Protein AF-A0A0C2BU11-F1 (afdb_monomer)

InterPro domains:
  IPR055119 Abnormal cell migration protein 18-like, fibronectin type I domain [PF23003] (8-68)

Organism: NCBI:txid51022

Radius of gyration: 15.93 Å; Cα contacts (8 Å, |Δi|>4): 130; chains: 1; bounding box: 50×20×38 Å

Mean predicted aligned error: 7.12 Å

Solvent-accessible surface area (backbone atoms only — not comparable to full-atom values): 4890 Å² total; per-residue (Å²): 135,83,82,76,72,77,78,66,56,34,74,57,99,88,43,80,37,48,69,69,39,70,50,75,46,94,86,29,37,30,32,33,25,45,61,47,96,88,60,52,62,48,75,46,78,60,29,31,40,47,96,90,66,50,79,32,36,71,85,40,76,47,73,61,86,92,44,78,46,69,40,76,63,81,86,77,112

Structure (mmCIF, N/CA/C/O backbone):
data_AF-A0A0C2BU11-F1
#
_entry.id   AF-A0A0C2BU11-F1
#
loop_
_atom_site.group_PDB
_atom_site.id
_atom_site.type_symbol
_atom_site.label_atom_id
_atom_site.label_alt_id
_atom_site.label_comp_id
_atom_site.label_asym_id
_atom_site.label_entity_id
_atom_site.label_seq_id
_atom_site.pdbx_PDB_ins_code
_atom_site.Cartn_x
_atom_site.Cartn_y
_atom_site.Cartn_z
_atom_site.occupancy
_atom_site.B_iso_or_equiv
_atom_site.auth_seq_id
_atom_site.auth_comp_id
_atom_site.auth_asym_id
_atom_site.auth_atom_id
_atom_site.pdbx_PDB_model_num
ATOM 1 N N . MET A 1 1 ? 31.316 -2.901 -20.206 1.00 39.72 1 MET A N 1
ATOM 2 C CA . MET A 1 1 ? 29.990 -2.284 -20.415 1.00 39.72 1 MET A CA 1
ATOM 3 C C . MET A 1 1 ? 29.183 -2.546 -19.157 1.00 39.72 1 MET A C 1
ATOM 5 O O . MET A 1 1 ? 28.802 -3.684 -18.925 1.00 39.72 1 MET A O 1
ATOM 9 N N . ALA A 1 2 ? 29.055 -1.556 -18.275 1.00 48.41 2 ALA A N 1
ATOM 10 C CA . ALA A 1 2 ? 28.231 -1.699 -17.080 1.00 48.41 2 ALA A CA 1
ATOM 11 C C . ALA A 1 2 ? 26.767 -1.537 -17.501 1.00 48.41 2 ALA A C 1
ATOM 13 O O . ALA A 1 2 ? 26.381 -0.481 -17.998 1.00 48.41 2 ALA A O 1
ATOM 14 N N . LEU A 1 3 ? 25.970 -2.593 -17.344 1.00 51.56 3 LEU A N 1
ATOM 15 C CA . LEU A 1 3 ? 24.517 -2.499 -17.411 1.00 51.56 3 LEU A CA 1
ATOM 16 C C . LEU A 1 3 ? 24.074 -1.729 -16.162 1.00 51.56 3 LEU A C 1
ATOM 18 O O . LEU A 1 3 ? 23.832 -2.319 -15.111 1.00 51.56 3 LEU A O 1
ATOM 22 N N . CYS A 1 4 ? 24.023 -0.399 -16.244 1.00 51.19 4 CYS A N 1
ATOM 23 C CA . CYS A 1 4 ? 23.216 0.378 -15.314 1.00 51.19 4 CYS A CA 1
ATOM 24 C C . CYS A 1 4 ? 21.765 -0.022 -15.576 1.00 51.19 4 CYS A C 1
ATOM 26 O O . CYS A 1 4 ? 21.104 0.553 -16.437 1.00 51.19 4 CYS A O 1
ATOM 28 N N . SER A 1 5 ? 21.282 -1.044 -14.870 1.00 56.12 5 SER A N 1
ATOM 29 C CA . SER A 1 5 ? 19.853 -1.289 -14.748 1.00 56.12 5 SER A CA 1
ATOM 30 C C . SER A 1 5 ? 19.252 -0.002 -14.203 1.00 56.12 5 SER A C 1
ATOM 32 O O . SER A 1 5 ? 19.461 0.334 -13.036 1.00 56.12 5 SER A O 1
ATOM 34 N N . PHE A 1 6 ? 18.568 0.763 -15.053 1.00 58.69 6 PHE A N 1
ATOM 35 C CA . PHE A 1 6 ? 17.717 1.847 -14.593 1.00 58.69 6 PHE A CA 1
ATOM 36 C C . PHE A 1 6 ? 16.665 1.181 -13.715 1.00 58.69 6 PHE A C 1
ATOM 38 O O . PHE A 1 6 ? 15.733 0.567 -14.223 1.00 58.69 6 PHE A O 1
ATOM 45 N N . ALA A 1 7 ? 16.881 1.185 -12.399 1.00 62.69 7 ALA A N 1
ATOM 46 C CA . ALA A 1 7 ? 15.921 0.632 -11.466 1.00 62.69 7 ALA A CA 1
ATOM 47 C C . ALA A 1 7 ? 14.632 1.437 -11.634 1.00 62.69 7 ALA A C 1
ATOM 49 O O . ALA A 1 7 ? 14.559 2.603 -11.238 1.00 62.69 7 ALA A O 1
ATOM 50 N N . THR A 1 8 ? 13.642 0.837 -12.289 1.00 80.00 8 THR A N 1
ATOM 51 C CA . THR A 1 8 ? 12.306 1.400 -12.387 1.00 80.00 8 THR A CA 1
ATOM 52 C C . THR A 1 8 ? 11.726 1.450 -10.979 1.00 80.00 8 THR A C 1
ATOM 54 O O . THR A 1 8 ? 11.886 0.523 -10.183 1.00 80.00 8 THR A O 1
ATOM 57 N N . ALA A 1 9 ? 11.112 2.577 -10.641 1.00 89.44 9 ALA A N 1
ATOM 58 C CA . ALA A 1 9 ? 10.535 2.831 -9.330 1.00 89.44 9 ALA A CA 1
ATOM 59 C C . ALA A 1 9 ? 9.253 3.638 -9.512 1.00 89.44 9 ALA A C 1
ATOM 61 O O . ALA A 1 9 ? 9.215 4.546 -10.347 1.00 89.44 9 ALA A O 1
ATOM 62 N N . CYS A 1 10 ? 8.231 3.354 -8.706 1.00 92.94 10 CYS A N 1
ATOM 63 C CA . CYS A 1 10 ? 7.110 4.275 -8.608 1.00 92.94 10 CYS A CA 1
ATOM 64 C C . CYS A 1 10 ? 7.558 5.537 -7.885 1.00 92.94 10 CYS A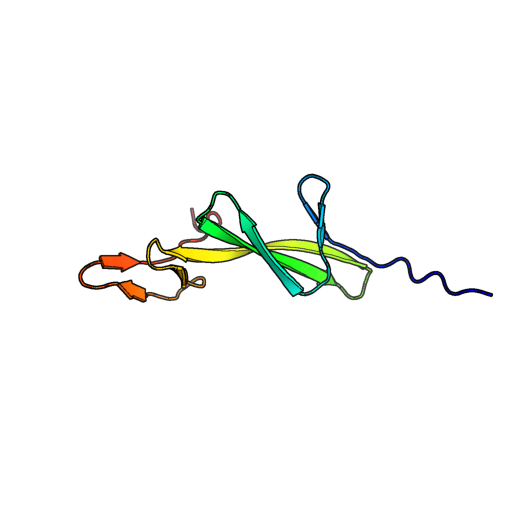 C 1
ATOM 66 O O . CYS A 1 10 ? 8.230 5.451 -6.858 1.00 92.94 10 CYS A O 1
ATOM 68 N N . VAL A 1 11 ? 7.148 6.698 -8.388 1.00 92.88 11 VAL A N 1
ATOM 69 C CA . VAL A 1 11 ? 7.400 7.977 -7.722 1.00 92.88 11 VAL A CA 1
ATOM 70 C C . VAL A 1 11 ? 6.086 8.517 -7.178 1.00 92.88 11 VAL A C 1
ATOM 72 O O . VAL A 1 11 ? 5.197 8.896 -7.937 1.00 92.88 11 VAL A O 1
ATOM 75 N N . HIS A 1 12 ? 5.951 8.573 -5.855 1.00 90.00 12 HIS A N 1
ATOM 76 C CA . HIS A 1 12 ? 4.782 9.155 -5.200 1.00 90.00 12 HIS A CA 1
ATOM 77 C C . HIS A 1 12 ? 5.227 10.249 -4.233 1.00 90.00 12 HIS A C 1
ATOM 79 O O . HIS A 1 12 ? 5.989 9.988 -3.311 1.00 90.00 12 HIS A O 1
ATOM 85 N N . LYS A 1 13 ? 4.763 11.489 -4.453 1.00 89.94 13 LYS A N 1
ATOM 86 C CA . LYS A 1 13 ? 5.136 12.673 -3.650 1.00 89.94 13 LYS A CA 1
ATOM 87 C C . LYS A 1 13 ? 6.654 12.885 -3.489 1.00 89.94 13 LYS A C 1
ATOM 89 O O . LYS A 1 13 ? 7.107 13.375 -2.464 1.00 89.94 13 LYS A O 1
ATOM 94 N N . GLY A 1 14 ? 7.432 12.532 -4.511 1.00 90.44 14 GLY A N 1
ATOM 95 C CA . GLY A 1 14 ? 8.894 12.657 -4.498 1.00 90.44 14 GLY A CA 1
ATOM 96 C C . GLY A 1 14 ? 9.631 11.470 -3.869 1.00 90.44 14 GLY A C 1
ATOM 97 O O . GLY A 1 14 ? 10.847 11.380 -4.016 1.00 90.44 14 GLY A O 1
ATOM 98 N N . GLU A 1 15 ? 8.921 10.527 -3.248 1.00 92.50 15 GLU A N 1
ATOM 99 C CA . GLU A 1 15 ? 9.500 9.286 -2.730 1.00 92.50 15 GLU A CA 1
ATOM 100 C C . GLU A 1 15 ? 9.486 8.181 -3.790 1.00 92.50 15 GLU A C 1
ATOM 102 O O . GLU A 1 15 ? 8.582 8.115 -4.629 1.00 92.50 15 GLU A O 1
ATOM 107 N N . LYS A 1 16 ? 10.505 7.316 -3.753 1.00 93.31 16 LYS A N 1
ATOM 108 C CA . LYS A 1 16 ? 10.683 6.197 -4.686 1.00 93.31 16 LYS A CA 1
ATOM 109 C C . LYS A 1 16 ? 10.314 4.878 -4.014 1.00 93.31 16 LYS A C 1
ATOM 111 O O . LYS A 1 16 ? 10.850 4.564 -2.957 1.00 93.31 16 LYS A O 1
ATOM 116 N N . PHE A 1 17 ? 9.479 4.089 -4.682 1.00 94.81 17 PHE A N 1
ATOM 117 C CA . PHE A 1 17 ? 8.994 2.788 -4.221 1.00 94.81 17 PHE A CA 1
ATOM 118 C C . PHE A 1 17 ? 9.339 1.698 -5.240 1.00 94.81 17 PHE A C 1
ATOM 120 O O . PHE A 1 17 ? 9.267 1.925 -6.451 1.00 94.81 17 PHE A O 1
ATOM 127 N N . LYS A 1 18 ? 9.716 0.515 -4.757 1.00 95.12 18 LYS A N 1
ATOM 128 C CA . LYS A 1 18 ? 10.011 -0.671 -5.571 1.00 95.12 18 LYS A CA 1
ATOM 129 C C . LYS A 1 18 ? 8.720 -1.370 -5.999 1.00 95.12 18 LYS A C 1
ATOM 131 O O . LYS A 1 18 ? 7.662 -1.156 -5.406 1.00 95.12 18 LYS A O 1
ATOM 136 N N . ASP A 1 19 ? 8.80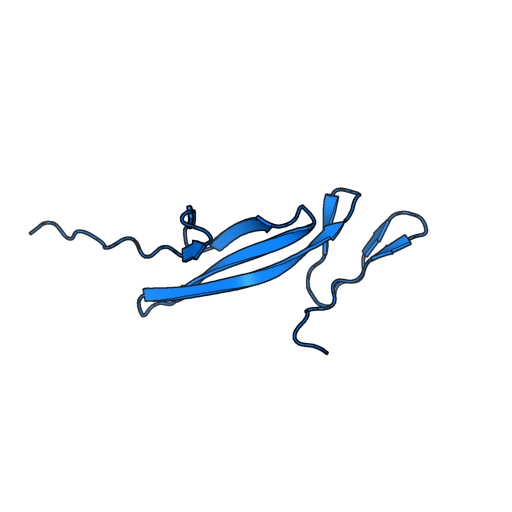0 -2.226 -7.021 1.00 95.00 19 ASP A N 1
ATOM 137 C CA . ASP A 1 19 ? 7.648 -3.045 -7.421 1.00 95.00 19 ASP A CA 1
ATOM 138 C C . ASP A 1 19 ? 7.139 -3.869 -6.236 1.00 95.00 19 ASP A C 1
ATOM 140 O O . ASP A 1 19 ? 7.904 -4.558 -5.564 1.00 95.00 19 ASP A O 1
ATOM 144 N N . GLY A 1 20 ? 5.834 -3.799 -5.992 1.00 94.12 20 GLY A N 1
ATOM 145 C CA . GLY A 1 20 ? 5.188 -4.517 -4.904 1.00 94.12 20 GLY A CA 1
ATOM 146 C C . GLY A 1 20 ? 5.164 -3.785 -3.564 1.00 94.12 20 GLY A C 1
ATOM 147 O O . GLY A 1 20 ? 4.364 -4.193 -2.722 1.00 94.12 20 GLY A O 1
ATOM 148 N N . ASP A 1 21 ? 5.936 -2.707 -3.384 1.00 96.56 21 ASP A N 1
ATOM 149 C CA . ASP A 1 21 ? 5.926 -1.925 -2.146 1.00 96.56 21 ASP A CA 1
ATOM 150 C C . ASP A 1 21 ? 4.517 -1.427 -1.826 1.00 96.56 21 ASP A C 1
ATOM 152 O O . ASP A 1 21 ? 3.772 -0.980 -2.710 1.00 96.56 21 ASP A O 1
ATOM 156 N N . THR A 1 22 ? 4.176 -1.470 -0.538 1.00 95.19 22 THR A N 1
ATOM 157 C CA . THR A 1 22 ? 2.911 -0.961 -0.011 1.00 95.19 22 THR A CA 1
ATOM 158 C C . THR A 1 22 ? 3.140 0.027 1.118 1.00 95.19 22 THR A C 1
ATOM 160 O O . THR A 1 22 ? 3.951 -0.229 2.005 1.00 95.19 22 THR A O 1
ATOM 163 N N . TRP A 1 23 ? 2.387 1.123 1.124 1.00 94.56 23 TRP A N 1
ATOM 164 C CA . TRP A 1 23 ? 2.481 2.157 2.156 1.00 94.56 23 TRP A CA 1
ATOM 165 C C . TRP A 1 23 ? 1.111 2.740 2.487 1.00 94.56 23 TRP A C 1
ATOM 167 O O . TRP A 1 23 ? 0.174 2.668 1.691 1.00 94.56 23 TRP A O 1
ATOM 177 N N . VAL A 1 24 ? 0.990 3.323 3.681 1.00 92.00 24 VAL A N 1
ATOM 178 C CA . VAL A 1 24 ? -0.249 3.956 4.142 1.00 92.00 24 VAL A CA 1
ATOM 179 C C . VAL A 1 24 ? -0.221 5.446 3.813 1.00 92.00 24 VAL A C 1
ATOM 181 O O . VAL A 1 24 ? 0.704 6.156 4.198 1.00 92.00 24 VAL A O 1
ATOM 184 N N . VAL A 1 25 ? -1.259 5.943 3.141 1.00 91.06 25 VAL A N 1
ATOM 185 C CA . VAL A 1 25 ? -1.476 7.372 2.888 1.00 91.06 25 VAL A CA 1
ATOM 186 C C . VAL A 1 25 ? -2.708 7.866 3.638 1.00 91.06 25 VAL A C 1
ATOM 188 O O . VAL A 1 25 ? -3.703 7.154 3.776 1.00 91.06 25 VAL A O 1
ATOM 191 N N . ARG A 1 26 ? -2.648 9.112 4.128 1.00 88.25 26 ARG A N 1
ATOM 192 C CA . ARG A 1 26 ? -3.726 9.736 4.924 1.00 88.25 26 ARG A CA 1
ATOM 193 C C . ARG A 1 26 ? -4.156 8.882 6.131 1.00 88.25 26 ARG A C 1
ATOM 195 O O . ARG A 1 26 ? -5.325 8.880 6.497 1.00 88.25 26 ARG A O 1
ATOM 202 N N . SER A 1 27 ? -3.212 8.128 6.701 1.00 86.94 27 SER A N 1
ATOM 203 C CA . SER A 1 27 ? -3.394 7.222 7.848 1.00 86.94 27 SER A CA 1
ATOM 204 C C . SER A 1 27 ? -4.351 6.042 7.636 1.00 86.94 27 SER A C 1
ATOM 206 O O . SER A 1 27 ? -4.499 5.226 8.540 1.00 86.94 27 SER A O 1
ATOM 208 N N . THR A 1 28 ? -4.968 5.913 6.459 1.00 88.56 28 THR A N 1
ATOM 209 C CA . THR A 1 28 ? -6.043 4.942 6.219 1.00 88.56 28 THR A CA 1
ATOM 210 C C . THR A 1 28 ? -5.884 4.170 4.921 1.00 88.56 28 THR A C 1
ATOM 212 O O . THR A 1 28 ? -6.135 2.977 4.918 1.00 88.56 28 THR A O 1
ATOM 215 N N . PHE A 1 29 ? -5.463 4.766 3.808 1.00 91.19 29 PHE A N 1
ATOM 216 C CA . PHE A 1 29 ? -5.447 4.055 2.526 1.00 91.19 29 PHE A CA 1
ATOM 217 C C . PHE A 1 29 ? -4.131 3.318 2.316 1.00 91.19 29 PHE A C 1
ATOM 219 O O . PHE A 1 29 ? -3.066 3.917 2.420 1.00 91.19 29 PHE A O 1
ATOM 226 N N . VAL A 1 30 ? -4.202 2.037 1.963 1.00 93.06 30 VAL A N 1
ATOM 227 C CA . VAL A 1 30 ? -3.033 1.237 1.594 1.00 93.06 30 VAL A CA 1
ATOM 228 C C . VAL A 1 30 ? -2.818 1.372 0.093 1.00 93.06 30 VAL A C 1
ATOM 230 O O . VAL A 1 30 ? -3.638 0.926 -0.709 1.00 93.06 30 VAL A O 1
ATOM 233 N N . MET A 1 31 ? -1.723 2.014 -0.289 1.00 94.19 31 MET A N 1
ATOM 234 C CA . MET A 1 31 ? -1.266 2.143 -1.669 1.00 94.19 31 MET A CA 1
ATOM 235 C C . MET A 1 31 ? -0.286 1.030 -2.020 1.00 94.19 31 MET A C 1
ATOM 237 O O . MET A 1 31 ? 0.416 0.535 -1.145 1.00 94.19 31 MET A O 1
ATOM 241 N N . LYS A 1 32 ? -0.232 0.657 -3.302 1.00 95.00 32 LYS A N 1
ATOM 242 C CA . LYS A 1 32 ? 0.734 -0.294 -3.860 1.00 95.00 32 LYS A CA 1
ATOM 243 C C . LY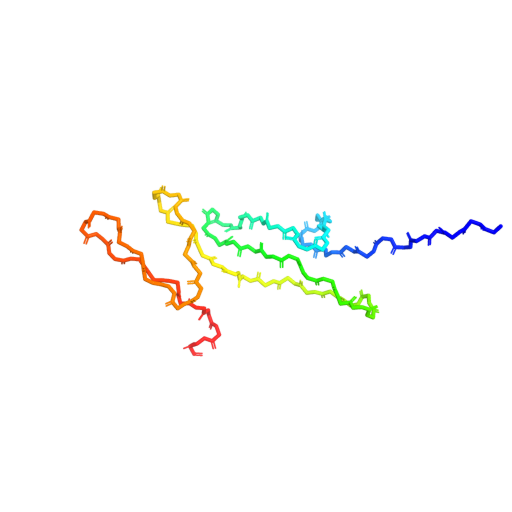S A 1 32 ? 1.406 0.274 -5.100 1.00 95.00 32 LYS A C 1
ATOM 245 O O . LYS A 1 32 ? 0.713 0.796 -5.977 1.00 95.00 32 LYS A O 1
ATOM 250 N N . CYS A 1 33 ? 2.720 0.102 -5.193 1.00 96.50 33 CYS A N 1
ATOM 251 C CA . CYS A 1 33 ? 3.480 0.305 -6.420 1.00 96.50 33 CYS A CA 1
ATOM 252 C C . CYS A 1 33 ? 3.385 -0.940 -7.307 1.00 96.50 33 CYS A C 1
ATOM 254 O O . CYS A 1 33 ? 3.597 -2.063 -6.838 1.00 96.50 33 CYS A O 1
ATOM 256 N N . LYS A 1 34 ? 3.074 -0.747 -8.591 1.00 95.12 34 LYS A N 1
ATOM 257 C CA . LYS A 1 34 ? 3.212 -1.786 -9.607 1.00 95.12 34 LYS A CA 1
ATOM 258 C C . LYS A 1 34 ? 4.043 -1.267 -10.769 1.00 95.12 34 LYS A C 1
ATOM 260 O O . LYS A 1 34 ? 3.701 -0.253 -11.369 1.00 95.12 34 LYS A O 1
ATOM 265 N N . ILE A 1 35 ? 5.096 -2.003 -11.089 1.00 94.56 35 ILE A N 1
ATOM 266 C CA . ILE A 1 35 ? 5.952 -1.784 -12.249 1.00 94.56 35 ILE A CA 1
ATOM 267 C C . ILE A 1 35 ? 5.646 -2.889 -13.259 1.00 94.56 35 ILE A C 1
ATOM 269 O O . ILE A 1 35 ? 5.607 -4.076 -12.920 1.00 94.56 35 ILE A O 1
ATOM 273 N N . ASN A 1 36 ? 5.363 -2.483 -14.488 1.00 92.69 36 ASN A N 1
ATOM 274 C CA . ASN A 1 36 ? 5.090 -3.356 -15.616 1.00 92.69 36 ASN A CA 1
ATOM 275 C C . ASN A 1 36 ? 6.403 -3.765 -16.301 1.00 92.69 36 ASN A C 1
ATOM 277 O O . ASN A 1 36 ? 7.448 -3.140 -16.117 1.00 92.69 36 ASN A O 1
ATOM 281 N N . ALA A 1 37 ? 6.354 -4.823 -17.113 1.00 89.44 37 ALA A N 1
ATOM 282 C CA . ALA A 1 37 ? 7.536 -5.352 -17.799 1.00 89.44 37 ALA A CA 1
ATOM 283 C C . ALA A 1 37 ? 8.150 -4.370 -18.816 1.00 89.44 37 ALA A C 1
ATOM 285 O O . ALA A 1 37 ? 9.347 -4.429 -19.077 1.00 89.44 37 ALA A O 1
ATOM 286 N N . ASP A 1 38 ? 7.345 -3.451 -19.355 1.00 89.94 38 ASP A N 1
ATOM 287 C CA . ASP A 1 38 ? 7.778 -2.363 -20.243 1.00 89.94 38 ASP A CA 1
ATOM 288 C C . ASP A 1 38 ? 8.443 -1.193 -19.489 1.00 89.94 38 ASP A C 1
ATOM 290 O O . ASP A 1 38 ? 8.856 -0.208 -20.097 1.00 89.94 38 ASP A O 1
ATOM 294 N N . GLY A 1 39 ? 8.541 -1.285 -18.160 1.00 87.00 39 GLY A N 1
ATOM 295 C CA . GLY A 1 39 ? 9.084 -0.248 -17.293 1.00 87.00 39 GLY A CA 1
ATOM 296 C C . GLY A 1 39 ? 8.101 0.874 -16.950 1.00 87.00 39 GLY A C 1
ATOM 297 O O . GLY A 1 39 ? 8.428 1.728 -16.122 1.00 87.00 39 GLY A O 1
ATOM 298 N N . SER A 1 40 ? 6.888 0.871 -17.515 1.00 91.12 40 SER A N 1
ATOM 299 C CA . SER A 1 40 ? 5.813 1.742 -17.041 1.00 91.12 40 SER A CA 1
ATOM 300 C C . SER A 1 40 ? 5.413 1.345 -15.620 1.00 91.12 40 SER A C 1
ATOM 302 O O . SER A 1 40 ? 5.561 0.196 -15.203 1.00 91.12 40 SER A O 1
ATOM 304 N N . TRP A 1 41 ? 4.920 2.296 -14.834 1.00 94.00 41 TRP A N 1
ATOM 305 C CA .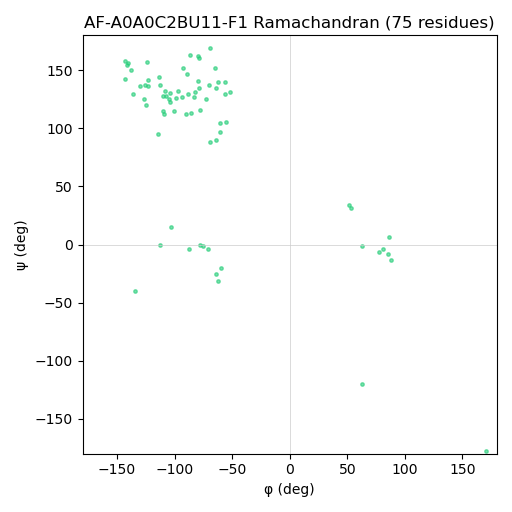 TRP A 1 41 ? 4.520 2.028 -13.459 1.00 94.00 41 TRP A CA 1
ATOM 306 C C . TRP A 1 41 ? 3.262 2.799 -13.094 1.00 94.00 41 TRP A C 1
ATOM 308 O O . TRP A 1 41 ? 2.968 3.857 -13.648 1.00 94.00 41 TRP A O 1
ATOM 318 N N . TYR A 1 42 ? 2.520 2.267 -12.131 1.00 93.06 42 TYR A N 1
ATOM 319 C CA . TYR A 1 42 ? 1.370 2.935 -11.548 1.00 93.06 42 TYR A CA 1
ATOM 320 C C . TYR A 1 42 ? 1.318 2.698 -10.042 1.00 93.06 42 TYR A C 1
ATOM 322 O O . TYR A 1 42 ? 1.841 1.717 -9.511 1.00 93.06 42 TYR A O 1
ATOM 330 N N . THR A 1 43 ? 0.650 3.612 -9.346 1.00 93.31 43 THR A N 1
ATOM 331 C CA . THR A 1 43 ? 0.294 3.429 -7.938 1.00 93.31 43 THR A CA 1
ATOM 332 C C . THR A 1 43 ? -1.214 3.314 -7.836 1.00 93.31 43 THR A C 1
ATOM 334 O O . THR A 1 43 ? -1.936 4.033 -8.526 1.00 93.31 43 THR A O 1
ATOM 337 N N . LYS A 1 44 ? -1.705 2.381 -7.023 1.00 91.88 44 LYS A N 1
ATOM 338 C CA . LYS A 1 44 ? -3.144 2.222 -6.790 1.00 91.88 44 LYS A CA 1
ATOM 339 C C . LYS A 1 44 ? -3.441 1.979 -5.324 1.00 91.88 44 LYS A C 1
ATOM 341 O O . LYS A 1 44 ? -2.646 1.353 -4.625 1.00 91.88 44 LYS A O 1
ATOM 346 N N . VAL A 1 45 ? -4.616 2.415 -4.883 1.00 91.81 45 VAL A N 1
ATOM 347 C CA . VAL A 1 45 ? -5.156 2.023 -3.580 1.00 91.81 45 VAL A CA 1
ATOM 348 C C . VAL A 1 45 ? -5.615 0.569 -3.671 1.00 91.81 45 VAL A C 1
ATOM 350 O O . VAL A 1 45 ? -6.394 0.213 -4.553 1.00 91.81 45 VAL A O 1
ATOM 353 N N . ILE A 1 46 ? -5.108 -0.273 -2.776 1.00 92.31 46 ILE A N 1
ATOM 354 C CA . ILE A 1 46 ? -5.422 -1.707 -2.698 1.00 92.31 46 ILE A CA 1
ATOM 355 C C . ILE A 1 46 ? -6.211 -2.079 -1.443 1.00 92.31 46 ILE A C 1
ATOM 357 O O . ILE A 1 46 ? -6.537 -3.244 -1.256 1.00 92.31 46 ILE A O 1
A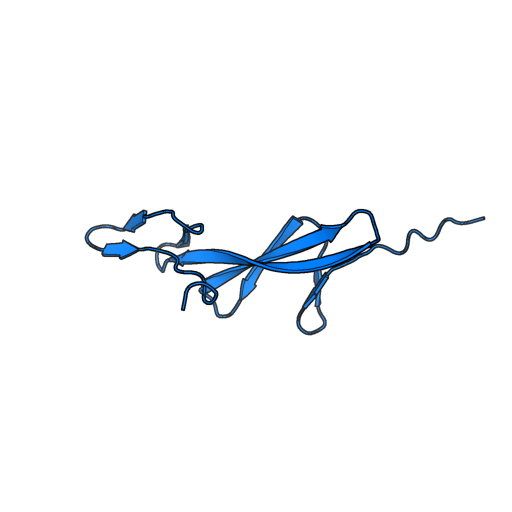TOM 361 N N . GLY A 1 47 ? -6.517 -1.109 -0.587 1.00 91.94 47 GLY A N 1
ATOM 362 C CA . GLY A 1 47 ? -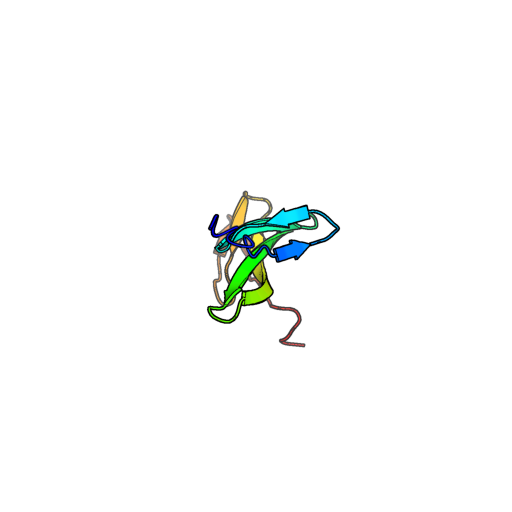7.328 -1.323 0.601 1.00 91.94 47 GLY A CA 1
ATOM 363 C C . GLY A 1 47 ? -7.338 -0.116 1.523 1.00 91.94 47 GLY A C 1
ATOM 364 O O . GLY A 1 47 ? -6.705 0.908 1.244 1.00 91.94 47 GLY A O 1
ATOM 365 N N . CYS A 1 48 ? -8.025 -0.255 2.649 1.00 91.50 48 CYS A N 1
ATOM 366 C CA . CYS A 1 48 ? -7.925 0.667 3.770 1.00 91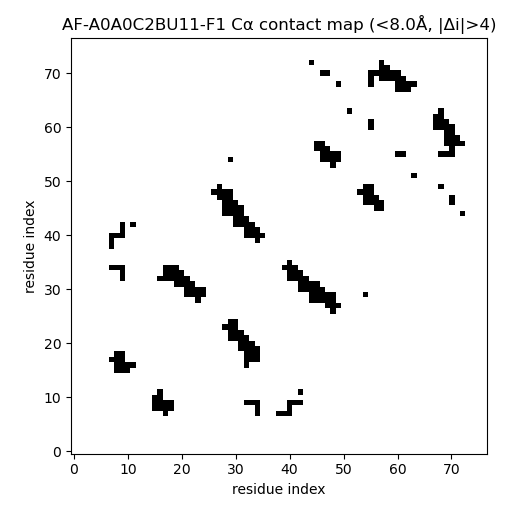.50 48 CYS A CA 1
ATOM 367 C C . CYS A 1 48 ? -7.537 -0.067 5.053 1.00 91.50 48 CYS A C 1
ATOM 369 O O . CYS A 1 48 ? -7.732 -1.269 5.182 1.00 91.50 48 CYS A O 1
ATOM 371 N N . LYS A 1 49 ? -6.963 0.661 6.000 1.00 91.38 49 LYS A N 1
ATOM 372 C CA . LYS A 1 49 ? -6.669 0.207 7.346 1.00 91.38 49 LYS A CA 1
ATOM 373 C C . LYS A 1 49 ? -7.779 0.714 8.259 1.00 91.38 49 LYS A C 1
ATOM 375 O O . LYS A 1 49 ? -8.081 1.909 8.254 1.00 91.38 49 LYS A O 1
ATOM 380 N N . THR A 1 50 ? -8.402 -0.192 9.000 1.00 88.06 50 THR A N 1
ATOM 381 C CA . THR A 1 50 ? -9.360 0.151 10.053 1.00 88.06 50 THR A CA 1
ATOM 382 C C . THR A 1 50 ? -8.647 0.821 11.228 1.00 88.06 50 THR A C 1
ATOM 384 O O . THR A 1 50 ? -7.417 0.786 11.334 1.00 88.06 50 THR A O 1
ATOM 387 N N . LEU A 1 51 ? -9.418 1.395 12.155 1.00 83.88 51 LEU A N 1
ATOM 388 C CA . LEU A 1 51 ? -8.872 1.908 13.414 1.00 83.88 51 LEU A CA 1
ATOM 389 C C . LEU A 1 51 ? -8.250 0.787 14.264 1.00 83.88 51 LEU A C 1
ATOM 391 O O . LEU A 1 51 ? -7.247 1.029 14.930 1.00 83.88 51 LEU A O 1
ATOM 395 N N . GLY A 1 52 ? -8.781 -0.441 14.183 1.00 83.94 52 GLY A N 1
ATOM 396 C CA . GLY A 1 52 ? -8.185 -1.633 14.798 1.00 83.94 52 GLY A CA 1
ATOM 397 C C . GLY A 1 52 ? -6.902 -2.123 14.114 1.00 83.94 52 GLY A C 1
ATOM 398 O O . GLY A 1 52 ? -6.249 -3.045 14.594 1.00 83.94 52 GLY A O 1
ATOM 399 N N . GLY A 1 53 ? -6.504 -1.496 13.005 1.00 85.06 53 GLY A N 1
ATOM 400 C CA . GLY A 1 53 ? -5.269 -1.790 12.294 1.00 85.06 53 GLY A CA 1
ATOM 401 C C . GLY A 1 53 ? -5.371 -2.918 11.266 1.00 85.06 53 GLY A C 1
ATOM 402 O O . GLY A 1 53 ? -4.351 -3.284 10.678 1.00 85.06 53 GLY A O 1
ATOM 403 N N . VAL A 1 54 ? -6.574 -3.431 11.011 1.00 88.56 54 VAL A N 1
ATOM 404 C CA . VAL A 1 54 ? -6.839 -4.478 10.023 1.00 88.56 54 VAL A CA 1
ATOM 405 C C . VAL A 1 54 ? -6.875 -3.875 8.624 1.00 88.56 54 VAL A C 1
ATOM 407 O O . VAL A 1 54 ? -7.495 -2.840 8.392 1.00 88.56 54 VAL A O 1
ATOM 410 N N . MET A 1 55 ? -6.215 -4.529 7.671 1.00 89.00 55 MET A N 1
ATOM 411 C CA . MET A 1 55 ? -6.305 -4.156 6.262 1.00 89.00 55 MET A CA 1
ATOM 412 C C . MET A 1 55 ? -7.554 -4.777 5.624 1.00 89.00 55 MET A C 1
ATOM 414 O O . MET A 1 55 ? -7.751 -5.988 5.672 1.00 89.00 55 MET A O 1
ATOM 418 N N . VAL A 1 56 ? -8.374 -3.940 4.993 1.00 90.88 56 VAL A N 1
ATOM 419 C CA . VAL A 1 56 ? -9.589 -4.309 4.263 1.00 90.88 56 VAL A CA 1
ATOM 420 C C . VAL A 1 56 ? -9.351 -4.092 2.775 1.00 90.88 56 VAL A C 1
ATOM 422 O O . VAL A 1 56 ? -9.160 -2.964 2.317 1.00 90.88 56 VAL A O 1
ATOM 425 N N . GLU A 1 57 ? -9.358 -5.179 2.016 1.00 88.62 57 GLU A N 1
ATOM 426 C CA . GLU A 1 57 ? -9.258 -5.157 0.555 1.00 88.62 57 GLU A CA 1
ATOM 427 C C . GLU A 1 57 ? -10.607 -4.787 -0.100 1.00 88.62 57 GLU A C 1
ATOM 429 O O . GLU A 1 57 ? -11.663 -4.923 0.526 1.00 88.62 57 GLU A O 1
ATOM 434 N N . PRO A 1 58 ? -10.621 -4.339 -1.369 1.00 84.88 58 PRO A N 1
ATOM 435 C CA . PRO A 1 58 ? -11.859 -4.134 -2.115 1.00 84.88 58 PRO A CA 1
ATOM 436 C C . PRO A 1 58 ? -12.754 -5.377 -2.087 1.00 84.88 58 PRO A C 1
ATOM 438 O O . PRO A 1 58 ? -12.296 -6.484 -2.357 1.00 84.88 58 PRO A O 1
ATOM 441 N N . GLY A 1 59 ? -14.036 -5.194 -1.770 1.00 81.62 59 GLY A N 1
ATOM 442 C CA . GLY A 1 59 ? -15.016 -6.286 -1.727 1.00 81.62 59 GLY A CA 1
ATOM 443 C C . GLY A 1 59 ? -14.941 -7.180 -0.484 1.00 81.62 59 GLY A C 1
ATOM 444 O O . GLY A 1 59 ? -15.829 -8.008 -0.288 1.00 81.62 59 GLY A O 1
ATOM 445 N N . ARG A 1 60 ? -13.945 -7.001 0.395 1.00 83.69 60 ARG A N 1
ATOM 446 C CA . ARG A 1 60 ? -13.941 -7.620 1.726 1.00 83.69 60 ARG A CA 1
ATOM 447 C C . ARG A 1 60 ? -14.829 -6.829 2.683 1.00 83.69 60 ARG A C 1
ATOM 449 O O . ARG A 1 60 ? -14.815 -5.599 2.708 1.00 83.69 60 ARG A O 1
ATOM 456 N N . VAL A 1 61 ? -15.544 -7.575 3.518 1.00 85.44 61 VAL A N 1
ATOM 457 C CA . VAL A 1 61 ? -16.259 -7.076 4.692 1.00 85.44 61 VAL A CA 1
ATOM 458 C C . VAL A 1 61 ? -15.527 -7.604 5.919 1.00 85.44 61 VAL A C 1
ATOM 460 O O . VAL A 1 61 ? -15.260 -8.803 6.007 1.00 85.44 61 VAL A O 1
ATOM 463 N N . VAL A 1 62 ? -15.170 -6.714 6.841 1.00 87.62 62 VAL A N 1
ATOM 464 C CA . VAL A 1 62 ? -14.501 -7.068 8.099 1.00 87.62 62 VAL A CA 1
ATOM 465 C C . VAL A 1 62 ? -15.341 -6.554 9.257 1.00 87.62 62 VAL A C 1
ATOM 467 O O . VAL A 1 62 ? -15.812 -5.421 9.212 1.00 87.62 62 VAL A O 1
ATOM 470 N N . SER A 1 63 ? -15.514 -7.373 10.292 1.00 87.62 63 SER A N 1
ATOM 471 C CA . SER A 1 63 ? -16.215 -6.980 11.515 1.00 87.62 63 SER A CA 1
ATOM 472 C C . SER A 1 63 ? -15.217 -6.741 12.646 1.00 87.62 63 SER A C 1
ATOM 474 O O . SER A 1 63 ? -14.426 -7.624 12.973 1.00 87.62 63 SER A O 1
ATOM 476 N N . GLU A 1 64 ? -15.275 -5.559 13.256 1.00 83.44 64 GLU A N 1
ATOM 477 C CA . GLU A 1 64 ? -14.523 -5.184 14.456 1.00 83.44 64 GLU A CA 1
ATOM 478 C C . GLU A 1 64 ? -15.517 -4.945 15.600 1.00 83.44 64 GLU A C 1
ATOM 480 O O . GLU A 1 64 ? -16.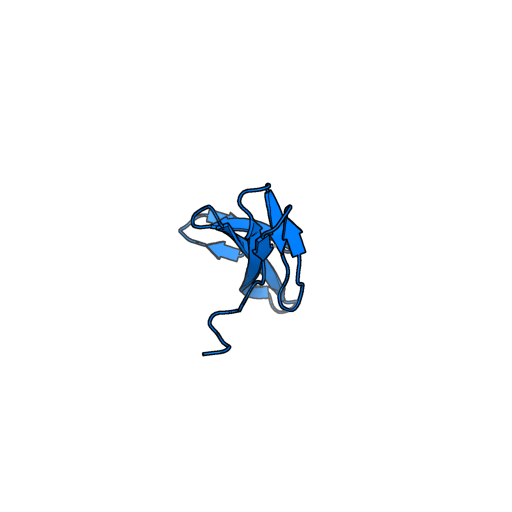125 -3.879 15.720 1.00 83.44 64 GLU A O 1
ATOM 485 N N . GLY A 1 65 ? -15.742 -5.973 16.424 1.00 83.44 65 GLY A N 1
ATOM 486 C CA . GLY A 1 65 ? -16.791 -5.946 17.445 1.00 83.44 65 GLY A CA 1
ATOM 487 C C . GLY A 1 65 ? -18.181 -5.823 16.812 1.00 83.44 65 GLY A C 1
ATOM 488 O O . GLY A 1 65 ? -18.581 -6.680 16.028 1.00 83.44 65 GLY A O 1
ATOM 489 N N . ALA A 1 66 ? -18.907 -4.754 17.147 1.00 82.62 66 ALA A N 1
ATOM 490 C CA . ALA A 1 66 ? -20.223 -4.446 16.579 1.00 82.62 66 ALA A CA 1
ATOM 491 C C . ALA A 1 66 ? -20.160 -3.617 15.277 1.00 82.62 66 ALA A C 1
ATOM 493 O O . ALA A 1 66 ? -21.195 -3.347 14.669 1.00 82.62 66 ALA A O 1
ATOM 494 N N . THR A 1 67 ? -18.966 -3.201 14.845 1.00 80.56 67 THR A N 1
ATOM 495 C CA . THR A 1 67 ? -18.777 -2.342 13.671 1.00 80.56 67 THR A CA 1
ATOM 496 C C . THR A 1 67 ? -18.434 -3.178 12.444 1.00 80.56 67 THR A C 1
ATOM 498 O O . THR A 1 67 ? -17.532 -4.012 12.489 1.00 80.56 67 THR A O 1
ATOM 501 N N . VAL A 1 68 ? -19.116 -2.923 11.324 1.00 83.56 68 VAL A N 1
ATOM 502 C CA . VAL A 1 68 ? -18.823 -3.546 10.026 1.00 83.56 68 VAL A CA 1
ATOM 503 C C . VAL A 1 68 ? -18.095 -2.546 9.128 1.00 83.56 68 VAL A C 1
ATOM 505 O O . VAL A 1 68 ? -18.607 -1.466 8.838 1.00 83.56 68 VAL A O 1
ATOM 508 N N . CYS A 1 69 ? -16.906 -2.920 8.667 1.00 82.12 69 CYS A N 1
ATOM 509 C CA . CYS A 1 69 ? -16.021 -2.117 7.833 1.00 82.12 69 CYS A CA 1
ATOM 510 C C . CYS A 1 69 ? -15.992 -2.666 6.401 1.00 82.12 69 CYS A C 1
ATOM 512 O O . CYS A 1 69 ? -15.803 -3.865 6.186 1.00 82.12 69 CYS A O 1
ATOM 514 N N . ILE A 1 70 ? -16.145 -1.779 5.413 1.00 86.25 70 ILE A N 1
ATOM 515 C CA . ILE A 1 70 ? -16.110 -2.119 3.984 1.00 86.25 70 ILE A CA 1
ATOM 516 C C . ILE A 1 70 ? -15.273 -1.073 3.254 1.00 86.25 70 ILE A C 1
ATOM 518 O O . ILE A 1 70 ? -15.518 0.127 3.386 1.00 86.25 70 ILE A O 1
ATOM 522 N N . PHE A 1 71 ? -14.312 -1.516 2.443 1.00 84.50 71 PHE A N 1
ATOM 523 C CA . PHE A 1 71 ? -13.594 -0.619 1.546 1.00 84.50 71 PHE A CA 1
ATOM 524 C C . PHE A 1 71 ? -14.365 -0.449 0.229 1.00 84.50 71 PHE A C 1
ATOM 526 O O . PHE A 1 71 ? -14.478 -1.392 -0.556 1.00 84.50 71 PHE A O 1
ATOM 533 N N . LYS A 1 72 ? -14.876 0.764 -0.026 1.00 81.38 72 LYS A N 1
ATOM 534 C CA . LYS A 1 72 ? -15.434 1.163 -1.327 1.00 81.38 72 LYS A CA 1
ATOM 535 C C . LYS A 1 72 ? -14.414 2.003 -2.109 1.00 81.38 72 LYS A C 1
ATOM 537 O O . LYS A 1 72 ? -14.099 3.111 -1.671 1.00 81.38 72 LYS A O 1
ATOM 542 N N . PRO A 1 73 ? -13.901 1.515 -3.253 1.00 71.31 73 PRO A N 1
ATOM 543 C CA . PRO A 1 73 ? -13.030 2.302 -4.117 1.00 71.31 73 PRO A CA 1
ATOM 544 C C . PRO A 1 73 ? -13.759 3.540 -4.656 1.00 71.31 73 PRO A C 1
ATOM 546 O O . PRO A 1 73 ? -14.915 3.454 -5.063 1.00 71.31 73 PRO A O 1
ATOM 549 N N . LEU A 1 74 ? -13.062 4.679 -4.722 1.00 65.50 74 LEU A N 1
ATOM 550 C CA . LEU A 1 74 ? -13.586 5.939 -5.278 1.00 65.50 74 LEU A CA 1
ATOM 551 C C . LEU A 1 74 ? -14.019 5.830 -6.751 1.00 65.50 74 LEU A C 1
ATOM 553 O O . LEU A 1 74 ? -14.810 6.638 -7.211 1.00 65.50 74 LEU A O 1
ATOM 557 N N . THR A 1 75 ? -13.533 4.825 -7.479 1.00 63.47 75 THR A N 1
ATOM 558 C CA . THR A 1 75 ? -13.910 4.536 -8.872 1.00 63.47 75 THR A CA 1
ATOM 559 C C . THR A 1 75 ? -15.293 3.890 -9.026 1.00 63.47 75 THR A C 1
ATOM 561 O O . THR A 1 75 ? -15.678 3.577 -10.145 1.00 63.47 75 THR A O 1
ATOM 564 N N . SER A 1 76 ? -16.013 3.621 -7.931 1.00 57.53 76 SER A N 1
ATOM 565 C CA . SER A 1 76 ? -17.369 3.042 -7.944 1.00 57.53 76 SER A CA 1
ATOM 566 C C . SER A 1 76 ? -18.483 4.066 -7.667 1.00 57.53 76 SER A C 1
ATOM 568 O O . SER A 1 76 ? -19.596 3.653 -7.340 1.00 57.53 76 SER A O 1
ATOM 570 N N . LEU A 1 77 ? -18.184 5.367 -7.756 1.00 49.81 77 LEU A N 1
ATOM 571 C CA . LEU A 1 77 ? -19.150 6.473 -7.698 1.00 49.81 77 LEU A CA 1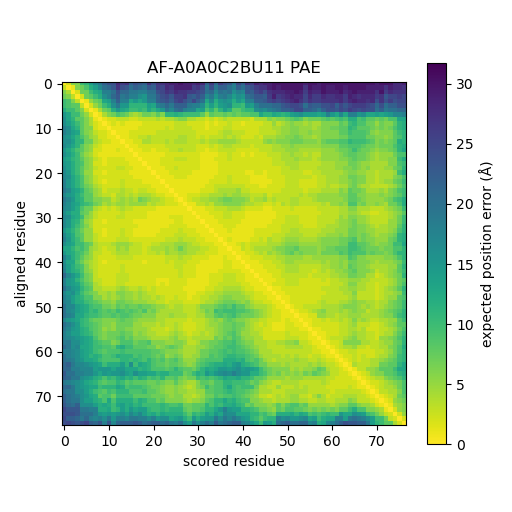
ATOM 572 C C . LEU A 1 77 ? -19.427 7.032 -9.094 1.00 49.81 77 LEU A C 1
ATOM 574 O O . LEU A 1 77 ? -18.453 7.142 -9.872 1.00 49.81 77 LEU A O 1
#

pLDDT: mean 84.38, std 13.14, range [39.72, 96.56]

Sequence (77 aa):
MALCSFATACVHKGEKFKDGDTWVVRSTFVMKCKINADGSWYTKVIGCKTLGGVMVEPGRVVSEGATVCIFKPLTSL

Secondary structure (DSSP, 8-state):
---------EEETTEEE-TT-EEEETTTEEEEEEE-TTS-EEEEEEEEE-TTS-EE-BT-EEEETTEEEEB--GGG-

Foldseek 3Di:
DDPPPPQQFDADPNDTHHAQDWDDDPQWWIKGWHADPVSDIDIDTQFTADPVRDTAGAPDWDDDPPDIDHDDDPVVD

Nearest PDB structures (foldseek):
  2bb8-assembly1_A  TM=5.661E-01  e=2.819E+00  Enterococcus faecalis
  4aiv-assembly1_A  TM=4.056E-01  e=2.819E+00  Mycobacterium tuberculosis H37Rv
  3jbp-assembly1_F  TM=5.282E-01  e=5.060E+00  Plasmodium falciparum 3D7
  4v6w-assembly1_AE  TM=4.421E-01  e=4.004E+00  Drosophila melanogaster
  6tn9-assembly1_A  TM=4.181E-01  e=6.030E+00  Homo sapiens